Protein AF-A0A7J6PGV1-F1 (afdb_monomer)

Mean predicted aligned error: 9.45 Å

Sequence (151 aa):
GIDMAKLADFVAFKAAIALLRSRGKDDLIQEVYEQCLQDAESDVNYVKRIYEGFTQRELEDKVAEIIQPENCTAKVQVVYQTVDSLHKAIPEHLGDWYFTGDYPTLGGTVVCKRAFTLWMEGRGNERCYGLSSEGGSNVLVVGSGGREHAL

Radius of gyration: 18.14 Å; Cα contacts (8 Å, |Δi|>4): 154; chains: 1; bounding box: 43×38×52 Å

Solvent-accessible surface area (backbone atoms only — not comparable to full-atom values): 9157 Å² total; per-residue (Å²): 133,81,79,57,33,29,50,76,74,40,58,53,52,52,23,35,53,53,51,34,52,76,68,71,39,54,65,58,58,50,50,38,47,51,49,33,67,78,47,48,83,46,64,69,58,55,68,20,64,63,27,74,88,56,53,68,64,59,39,30,53,40,36,22,59,72,71,49,56,93,87,57,87,66,89,67,77,55,86,76,82,51,67,72,54,45,39,69,74,35,72,92,57,74,83,52,31,76,70,47,42,53,55,90,42,55,70,51,19,28,42,43,37,46,12,49,48,32,39,75,73,73,42,29,86,48,57,54,69,84,68,68,57,101,82,57,80,86,79,83,80,81,77,80,76,85,82,82,86,91,130

Organism: Perkinsus olseni (NCBI:txid32597)

Secondary structure (DSSP, 8-state):
---TT-GGG-HHHHHHHHHHHHTT-HHHHHHHHHHHHHTSSSS--GGGGGTTT--HHHHHHHHHHHH--TT--S--------HHHHHHH-TT----HHHH----SHHHHHHHHHHHHHHHTT-TTS-SSS---TT----------------

Foldseek 3Di:
DDQLQFCVVQLLLVLLVVVCVVVVNVVL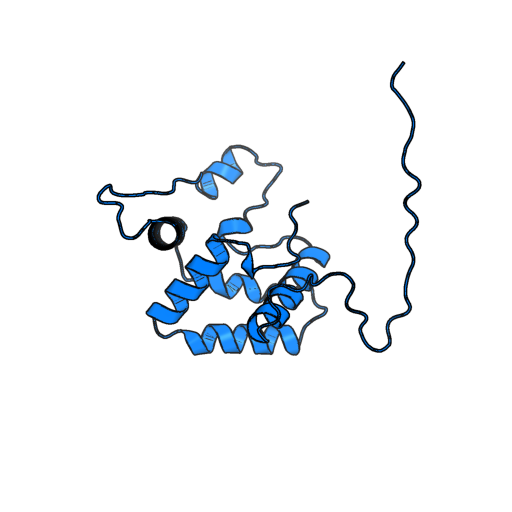LVVLLVVCVVCLQFLDQSVLSSQPVDDPQSSQQSSQVVPDDPPDPDRGTDDDDHLVRVCVVPVPDNDPCSRRVCQPDSVSRSSNSQCSNCVVVVNSVGGSPDPDPPDDDDDDDDDPPDDDDDD

Structure (mmCIF, N/CA/C/O backbone):
data_AF-A0A7J6PGV1-F1
#
_entry.id   AF-A0A7J6PGV1-F1
#
loop_
_atom_site.group_PDB
_atom_site.id
_atom_site.type_symbol
_atom_site.label_atom_id
_atom_site.label_alt_id
_atom_site.label_comp_id
_atom_site.label_asym_id
_atom_site.label_entity_id
_atom_site.label_seq_id
_atom_site.pdbx_PDB_ins_code
_atom_site.Cartn_x
_atom_site.Cartn_y
_atom_site.Cartn_z
_atom_site.occupancy
_atom_site.B_iso_or_equiv
_atom_site.auth_seq_id
_atom_site.auth_comp_id
_atom_site.auth_asym_id
_atom_site.auth_atom_id
_atom_site.pdbx_PDB_model_num
ATOM 1 N N . GLY A 1 1 ? -6.808 10.563 -15.430 1.00 46.53 1 GLY A N 1
ATOM 2 C CA . GLY A 1 1 ? -5.833 9.645 -14.814 1.00 46.53 1 GLY A CA 1
ATOM 3 C C . GLY A 1 1 ? -5.622 10.067 -13.382 1.00 46.53 1 GLY A C 1
ATOM 4 O O . GLY A 1 1 ? -5.705 11.259 -13.113 1.00 46.53 1 GLY A O 1
ATOM 5 N N . ILE A 1 2 ? -5.427 9.116 -12.474 1.00 59.97 2 ILE A N 1
ATOM 6 C CA . ILE A 1 2 ? -5.114 9.424 -1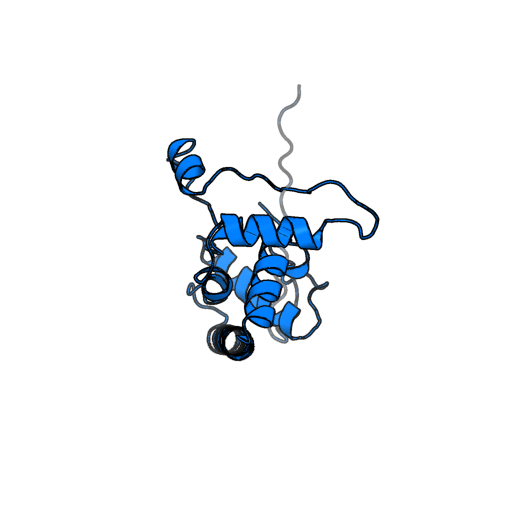1.076 1.00 59.97 2 ILE A CA 1
ATOM 7 C C . ILE A 1 2 ? -3.630 9.768 -10.962 1.00 59.97 2 ILE A C 1
ATOM 9 O O . ILE A 1 2 ? -2.801 9.278 -11.725 1.00 59.97 2 ILE A O 1
ATOM 13 N N . ASP A 1 3 ? -3.314 10.690 -10.063 1.00 62.28 3 ASP A N 1
ATOM 14 C CA . ASP A 1 3 ? -1.968 11.210 -9.875 1.00 62.28 3 ASP A CA 1
ATOM 15 C C . ASP A 1 3 ? -1.146 10.239 -9.014 1.00 62.28 3 ASP A C 1
ATOM 17 O O . ASP A 1 3 ? -0.960 10.448 -7.819 1.00 62.28 3 ASP A O 1
ATOM 21 N N . MET A 1 4 ? -0.657 9.147 -9.616 1.00 72.44 4 MET A N 1
ATOM 22 C CA . MET A 1 4 ? 0.238 8.178 -8.955 1.00 72.44 4 MET A CA 1
ATOM 23 C C . MET A 1 4 ? 1.627 8.748 -8.617 1.00 72.44 4 MET A C 1
ATOM 25 O O . MET A 1 4 ? 2.516 8.001 -8.218 1.00 72.44 4 MET A O 1
ATOM 29 N N . ALA A 1 5 ? 1.833 10.064 -8.746 1.00 70.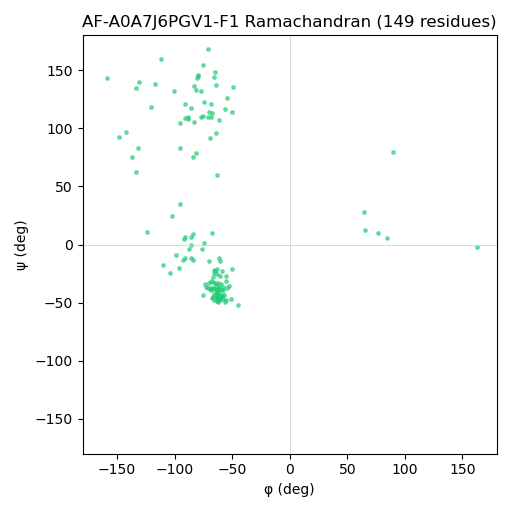06 5 ALA A N 1
ATOM 30 C CA . ALA A 1 5 ? 3.113 10.693 -8.459 1.00 70.06 5 ALA A CA 1
ATOM 31 C C . ALA A 1 5 ? 3.553 10.561 -6.997 1.00 70.06 5 ALA A C 1
ATOM 33 O O . ALA A 1 5 ? 4.737 10.749 -6.723 1.00 70.06 5 ALA A O 1
ATOM 34 N N . LYS A 1 6 ? 2.606 10.299 -6.081 1.00 81.75 6 LYS A N 1
ATOM 35 C CA . LYS A 1 6 ? 2.816 10.269 -4.630 1.00 81.75 6 LYS A CA 1
ATOM 36 C C . LYS A 1 6 ? 1.999 9.158 -3.973 1.00 81.75 6 LYS A C 1
ATOM 38 O O . LYS A 1 6 ? 0.841 9.351 -3.611 1.00 81.75 6 LYS A O 1
ATOM 43 N N . LEU A 1 7 ? 2.618 8.002 -3.732 1.00 83.88 7 LEU A N 1
ATOM 44 C CA . LEU A 1 7 ? 1.973 6.928 -2.959 1.00 83.88 7 LEU A CA 1
ATOM 45 C C . LEU A 1 7 ? 1.619 7.370 -1.531 1.00 83.88 7 LEU A C 1
ATOM 47 O O . LEU A 1 7 ? 0.647 6.888 -0.953 1.00 83.88 7 LEU A O 1
ATOM 51 N N . ALA A 1 8 ? 2.363 8.340 -0.991 1.00 84.06 8 ALA A N 1
ATOM 52 C CA . ALA A 1 8 ? 2.120 8.943 0.314 1.00 84.06 8 ALA A CA 1
ATOM 53 C C . ALA A 1 8 ? 0.749 9.628 0.447 1.00 84.06 8 ALA A C 1
ATOM 55 O O . ALA A 1 8 ? 0.339 9.909 1.569 1.00 84.06 8 ALA A O 1
ATOM 56 N N . ASP A 1 9 ? 0.026 9.889 -0.643 1.00 86.88 9 ASP A N 1
ATOM 57 C CA . ASP A 1 9 ? -1.314 10.482 -0.586 1.00 86.88 9 ASP A CA 1
ATOM 58 C C . ASP A 1 9 ? -2.425 9.418 -0.569 1.00 86.88 9 ASP A C 1
ATOM 60 O O . ASP A 1 9 ? -3.564 9.707 -0.197 1.00 86.88 9 ASP A O 1
ATOM 64 N N . PHE A 1 10 ? -2.109 8.158 -0.883 1.00 89.19 10 PHE A N 1
ATOM 65 C CA . PHE A 1 10 ? -3.093 7.081 -0.917 1.00 89.19 10 PHE A CA 1
ATOM 66 C C . PHE A 1 10 ? -3.296 6.455 0.464 1.00 89.19 10 PHE A C 1
ATOM 68 O O . PHE A 1 10 ? -2.397 5.848 1.046 1.00 89.19 10 PHE A O 1
ATOM 75 N N . VAL A 1 11 ? -4.519 6.564 0.993 1.00 91.81 11 VAL A N 1
ATOM 76 C CA . VAL A 1 11 ? -4.848 6.012 2.316 1.00 91.81 11 VAL A CA 1
ATOM 77 C C . VAL A 1 11 ? -4.801 4.480 2.335 1.00 91.81 11 VAL A C 1
ATOM 79 O O . VAL A 1 11 ? -4.372 3.911 3.333 1.00 91.81 11 VAL A O 1
ATOM 82 N N . ALA A 1 12 ? -5.138 3.813 1.224 1.00 91.75 12 ALA A N 1
ATOM 83 C CA . ALA A 1 12 ? -5.001 2.361 1.090 1.00 91.75 12 ALA A CA 1
ATOM 84 C C . ALA A 1 12 ? -3.531 1.907 1.175 1.00 91.75 12 ALA A C 1
ATOM 86 O O . ALA A 1 12 ? -3.225 0.945 1.878 1.00 91.75 12 ALA A O 1
ATOM 87 N N . PHE A 1 13 ? -2.606 2.652 0.559 1.00 93.75 13 PHE A N 1
ATOM 88 C CA . PHE A 1 13 ? -1.167 2.404 0.694 1.00 93.75 13 PHE A CA 1
ATOM 89 C C . PHE A 1 13 ? -0.698 2.582 2.142 1.00 93.75 13 PHE A C 1
ATOM 91 O O . PHE A 1 13 ? -0.030 1.707 2.692 1.00 93.75 13 PHE A O 1
ATOM 98 N N . LYS A 1 14 ? -1.101 3.679 2.801 1.00 94.38 14 LYS A N 1
ATOM 99 C CA . LYS A 1 14 ? -0.796 3.909 4.225 1.00 94.38 14 LYS A CA 1
ATOM 100 C C . LYS A 1 14 ? -1.302 2.772 5.107 1.00 94.38 14 LYS A C 1
ATOM 102 O O . LYS A 1 14 ? -0.583 2.335 6.002 1.00 94.38 14 LYS A O 1
ATOM 107 N N . ALA A 1 15 ? -2.518 2.295 4.850 1.00 95.62 15 ALA A N 1
ATOM 108 C CA . ALA A 1 15 ? -3.118 1.181 5.567 1.00 95.62 15 ALA A CA 1
ATOM 109 C C . ALA A 1 15 ? -2.322 -0.117 5.380 1.00 95.62 15 ALA A C 1
ATOM 111 O O . ALA A 1 15 ? -1.983 -0.760 6.373 1.00 95.62 15 ALA A O 1
ATOM 112 N N . ALA A 1 16 ? -1.951 -0.457 4.143 1.00 96.00 16 ALA A N 1
ATOM 113 C CA . ALA A 1 16 ? -1.144 -1.6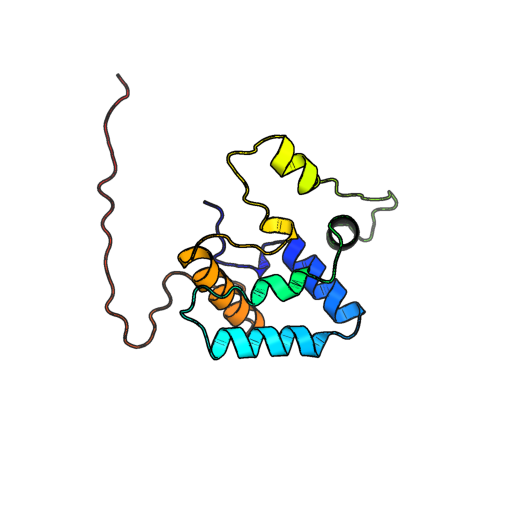39 3.850 1.00 96.00 16 ALA A CA 1
ATOM 114 C C . ALA A 1 16 ? 0.226 -1.586 4.552 1.00 96.00 16 ALA A C 1
ATOM 116 O O . ALA A 1 16 ? 0.596 -2.524 5.258 1.00 96.00 16 ALA A O 1
ATOM 117 N N . ILE A 1 17 ? 0.940 -0.457 4.465 1.00 96.25 17 ILE A N 1
ATOM 118 C CA . ILE A 1 17 ? 2.217 -0.255 5.169 1.00 96.25 17 ILE A CA 1
ATOM 119 C C . ILE A 1 17 ? 2.045 -0.371 6.689 1.00 96.25 17 ILE A C 1
ATOM 121 O O . ILE A 1 17 ? 2.841 -1.037 7.352 1.00 96.25 17 ILE A O 1
ATOM 125 N N . ALA A 1 18 ? 1.007 0.248 7.258 1.00 96.50 18 ALA A N 1
ATOM 126 C CA . ALA A 1 18 ? 0.746 0.185 8.694 1.00 96.50 18 ALA A CA 1
ATOM 127 C C . ALA A 1 18 ? 0.458 -1.250 9.167 1.00 96.50 18 ALA A C 1
ATOM 129 O O . ALA A 1 18 ? 0.910 -1.635 10.246 1.00 96.50 18 ALA A O 1
ATOM 130 N N . LEU A 1 19 ? -0.259 -2.045 8.367 1.00 97.06 19 LEU A N 1
ATOM 131 C CA . LEU A 1 19 ? -0.518 -3.457 8.657 1.00 97.06 19 LEU A CA 1
ATOM 132 C C . LEU A 1 19 ? 0.727 -4.335 8.499 1.00 97.06 19 LEU A C 1
ATOM 134 O O . LEU A 1 19 ? 0.919 -5.261 9.283 1.00 97.06 19 LEU A O 1
ATOM 138 N N . LEU A 1 20 ? 1.582 -4.075 7.507 1.00 97.19 20 LEU A N 1
ATOM 139 C CA . LEU A 1 20 ? 2.845 -4.805 7.365 1.00 97.19 20 LEU A CA 1
ATOM 140 C C . LEU A 1 20 ? 3.737 -4.576 8.584 1.00 97.19 20 LEU A C 1
ATOM 142 O O . LEU A 1 20 ? 4.212 -5.541 9.181 1.00 97.19 20 LEU A O 1
ATOM 146 N N . ARG A 1 21 ? 3.879 -3.318 9.009 1.00 96.19 21 ARG A N 1
ATOM 147 C CA . ARG A 1 21 ? 4.649 -2.944 10.203 1.00 96.19 21 ARG A CA 1
ATOM 148 C C . ARG A 1 21 ? 4.075 -3.542 11.481 1.00 96.19 21 ARG A C 1
ATOM 150 O O . ARG A 1 21 ? 4.818 -4.088 12.288 1.00 96.19 21 ARG A O 1
ATOM 157 N N . SER A 1 22 ? 2.751 -3.516 11.660 1.00 95.56 22 SER A N 1
ATOM 158 C CA . SER A 1 22 ? 2.128 -4.132 12.842 1.00 95.56 22 SER A CA 1
ATOM 159 C C . SER A 1 22 ? 2.303 -5.654 12.890 1.00 95.56 22 SER A C 1
ATOM 161 O O . SER A 1 22 ? 2.259 -6.238 13.970 1.00 95.56 22 SER A O 1
ATOM 163 N N . ARG A 1 23 ? 2.538 -6.296 11.737 1.00 96.12 23 ARG A N 1
ATOM 164 C CA . ARG A 1 23 ? 2.854 -7.726 11.611 1.00 96.12 23 ARG A CA 1
ATOM 165 C C . ARG A 1 23 ? 4.360 -8.024 11.622 1.00 96.12 23 ARG A C 1
ATOM 167 O O . ARG A 1 23 ? 4.725 -9.178 11.412 1.00 96.12 23 ARG A O 1
ATOM 174 N N . GLY A 1 24 ? 5.219 -7.023 11.831 1.00 95.50 24 GLY A N 1
ATOM 175 C CA . GLY A 1 24 ? 6.678 -7.180 11.812 1.00 95.50 24 GLY A CA 1
ATOM 176 C C . GLY A 1 24 ? 7.238 -7.576 10.442 1.00 95.50 24 GLY A C 1
ATOM 177 O O . GLY A 1 24 ? 8.251 -8.261 10.373 1.00 95.50 24 GLY A O 1
ATOM 178 N N . LYS A 1 25 ? 6.563 -7.200 9.349 1.00 96.12 25 LYS A N 1
ATOM 179 C CA . LYS A 1 25 ? 6.964 -7.505 7.964 1.00 96.12 25 LYS A CA 1
ATOM 180 C C . LYS A 1 25 ? 7.763 -6.370 7.316 1.00 96.12 25 LYS A C 1
ATOM 182 O O . LYS A 1 25 ? 7.622 -6.127 6.119 1.00 96.12 25 LYS A O 1
ATOM 187 N N . ASP A 1 26 ? 8.583 -5.665 8.087 1.00 95.25 26 ASP A N 1
ATOM 188 C CA . ASP A 1 26 ? 9.454 -4.607 7.563 1.00 95.25 26 ASP A CA 1
ATOM 189 C C . ASP A 1 26 ? 10.439 -5.141 6.509 1.00 95.25 26 ASP A C 1
ATOM 191 O O . ASP A 1 26 ? 10.671 -4.473 5.502 1.00 95.25 26 ASP A O 1
ATOM 195 N N . ASP A 1 27 ? 10.898 -6.388 6.659 1.00 97.00 27 ASP A N 1
ATOM 196 C CA . ASP A 1 27 ? 11.760 -7.066 5.681 1.00 97.00 27 ASP A CA 1
ATOM 197 C C . ASP A 1 27 ? 11.116 -7.148 4.288 1.00 97.00 27 ASP A C 1
ATOM 199 O O . ASP A 1 27 ? 11.796 -6.969 3.284 1.00 97.00 27 ASP A O 1
ATOM 203 N N . LEU A 1 28 ? 9.793 -7.350 4.205 1.00 96.81 28 LEU A N 1
ATOM 204 C CA . LEU A 1 28 ? 9.078 -7.380 2.923 1.00 96.81 28 LEU A CA 1
ATOM 205 C C . LEU A 1 28 ? 9.059 -5.997 2.261 1.00 96.81 28 LEU A C 1
ATOM 207 O O . LEU A 1 28 ? 9.189 -5.891 1.045 1.00 96.81 28 LEU A O 1
ATOM 211 N N . ILE A 1 29 ? 8.884 -4.933 3.050 1.00 96.44 29 ILE A N 1
ATOM 212 C CA . ILE A 1 29 ? 8.892 -3.555 2.540 1.00 96.44 29 ILE A CA 1
ATOM 213 C C . ILE A 1 29 ? 10.277 -3.240 1.961 1.00 96.44 29 ILE A C 1
ATOM 215 O O . ILE A 1 29 ? 10.379 -2.681 0.868 1.00 96.44 29 ILE A O 1
ATOM 219 N N . GLN A 1 30 ? 11.329 -3.642 2.677 1.00 96.75 30 GLN A N 1
ATOM 220 C CA . GLN A 1 30 ? 12.714 -3.475 2.253 1.00 96.75 30 GLN A CA 1
ATOM 221 C C . GLN A 1 30 ? 13.044 -4.310 1.006 1.00 96.75 30 GLN A C 1
ATOM 223 O O . GLN A 1 30 ? 13.653 -3.799 0.070 1.00 96.75 30 GLN A O 1
ATOM 228 N N . GLU A 1 31 ? 12.585 -5.559 0.938 1.00 97.00 31 GLU A N 1
ATOM 229 C CA . GLU A 1 31 ? 12.774 -6.424 -0.231 1.00 97.00 31 GLU A CA 1
ATOM 230 C C . GLU A 1 31 ? 12.128 -5.817 -1.487 1.00 97.00 31 GLU A C 1
ATOM 232 O O . GLU A 1 31 ? 12.752 -5.740 -2.545 1.00 97.00 31 GLU A O 1
ATOM 237 N N . VAL A 1 32 ? 10.888 -5.325 -1.370 1.00 96.00 32 VAL A N 1
ATOM 238 C CA . VAL A 1 32 ? 10.192 -4.648 -2.476 1.00 96.00 32 VAL A CA 1
ATOM 239 C C . VAL A 1 32 ? 10.952 -3.394 -2.907 1.00 96.00 32 VAL A C 1
ATOM 241 O O . VAL A 1 32 ? 11.041 -3.113 -4.102 1.00 96.00 32 VAL A O 1
ATOM 244 N N . TYR A 1 33 ? 11.530 -2.651 -1.962 1.00 96.62 33 TYR A N 1
ATOM 245 C CA . TYR A 1 33 ? 12.343 -1.474 -2.263 1.00 96.62 33 TYR A CA 1
ATOM 246 C C . TYR A 1 33 ? 13.595 -1.833 -3.066 1.00 96.62 33 TYR A C 1
ATOM 248 O O . TYR A 1 33 ? 13.857 -1.223 -4.103 1.00 96.62 33 TYR A O 1
ATOM 256 N N . GLU A 1 34 ? 14.325 -2.863 -2.646 1.00 96.19 34 GLU A N 1
ATOM 257 C CA . GLU A 1 34 ? 15.514 -3.347 -3.352 1.00 96.19 34 GLU A CA 1
ATOM 258 C C . GLU A 1 34 ? 15.180 -3.843 -4.763 1.00 96.19 34 GLU A C 1
ATOM 260 O O . GLU A 1 34 ? 15.895 -3.520 -5.712 1.00 96.19 34 GLU A O 1
ATOM 265 N N . GLN A 1 35 ? 14.055 -4.543 -4.930 1.00 95.19 35 GLN A N 1
ATOM 266 C CA . GLN A 1 35 ? 13.565 -4.969 -6.244 1.00 95.19 35 GLN A CA 1
ATOM 267 C C . GLN A 1 35 ? 13.222 -3.778 -7.146 1.00 95.19 35 GLN A C 1
ATOM 269 O O . GLN A 1 35 ? 13.587 -3.767 -8.320 1.00 95.19 35 GLN A O 1
ATOM 274 N N . CYS A 1 36 ? 12.580 -2.741 -6.598 1.00 93.19 36 CYS A N 1
ATOM 275 C CA . CYS A 1 36 ? 12.276 -1.519 -7.346 1.00 93.19 36 CYS A CA 1
ATOM 276 C C . CYS A 1 36 ? 13.543 -0.788 -7.816 1.00 93.19 36 CYS A C 1
ATOM 278 O O . CYS A 1 36 ? 13.523 -0.186 -8.886 1.00 93.19 36 CYS A O 1
ATOM 280 N N . LEU A 1 37 ? 14.632 -0.838 -7.041 1.00 92.62 37 LEU A N 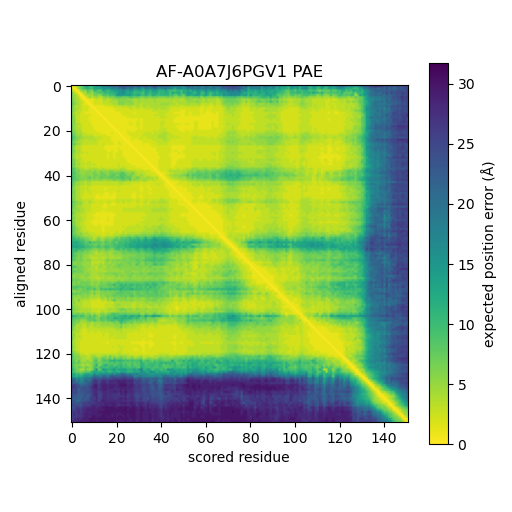1
ATOM 281 C CA . LEU A 1 37 ? 15.917 -0.239 -7.414 1.00 92.62 37 LEU A CA 1
ATOM 282 C C . LEU A 1 37 ? 16.669 -1.052 -8.472 1.00 92.62 37 LEU A C 1
ATOM 284 O O . LEU A 1 37 ? 17.233 -0.476 -9.399 1.00 92.62 37 LEU A O 1
ATOM 288 N N . GLN A 1 38 ? 16.705 -2.377 -8.321 1.00 93.81 38 GLN A N 1
ATOM 289 C CA . GLN A 1 38 ? 17.417 -3.272 -9.239 1.00 93.81 38 GLN A CA 1
ATOM 290 C C . GLN A 1 38 ? 16.755 -3.327 -10.616 1.00 93.81 38 GLN A C 1
ATOM 292 O O . GLN A 1 38 ? 17.437 -3.495 -11.625 1.00 93.81 38 GLN A O 1
ATOM 297 N N . ASP A 1 39 ? 15.435 -3.173 -10.648 1.00 90.62 39 ASP A N 1
ATOM 298 C CA . ASP A 1 39 ? 14.632 -3.321 -11.848 1.00 90.62 39 ASP A CA 1
ATOM 299 C C . ASP A 1 39 ? 13.636 -2.161 -11.991 1.00 90.62 39 ASP A C 1
ATOM 301 O O . ASP A 1 39 ? 12.417 -2.332 -11.955 1.00 90.62 39 ASP A O 1
ATOM 305 N N . ALA A 1 40 ? 14.164 -0.942 -12.117 1.00 84.44 40 ALA A N 1
ATOM 306 C CA . ALA A 1 40 ? 13.360 0.281 -12.163 1.00 84.44 40 ALA A CA 1
ATOM 307 C C . ALA A 1 40 ? 12.534 0.427 -13.458 1.00 84.44 40 ALA A C 1
ATOM 309 O O . ALA A 1 40 ? 11.415 0.939 -13.418 1.00 84.44 40 ALA A O 1
ATOM 310 N N . GLU A 1 41 ? 13.051 -0.062 -14.589 1.00 83.69 41 GLU A N 1
ATOM 311 C CA . GLU A 1 41 ? 12.499 0.206 -15.927 1.00 83.69 41 GLU A CA 1
ATOM 312 C C . GLU A 1 41 ? 11.607 -0.920 -16.482 1.00 83.69 41 GLU A C 1
ATOM 314 O O . GLU A 1 41 ? 10.958 -0.718 -17.508 1.00 83.69 41 GLU A O 1
ATOM 319 N N . SER A 1 42 ? 11.530 -2.096 -15.840 1.00 86.50 42 SER A N 1
ATOM 320 C CA . SER A 1 42 ? 10.619 -3.152 -16.315 1.00 86.50 42 SER A CA 1
ATOM 321 C C . SER A 1 42 ? 9.140 -2.838 -16.074 1.00 86.50 42 SER A C 1
ATOM 323 O O . SER A 1 42 ? 8.766 -1.970 -15.278 1.00 86.50 42 SER A O 1
ATOM 325 N N . ASP A 1 43 ? 8.287 -3.637 -16.707 1.00 82.94 43 ASP A N 1
ATOM 326 C CA . ASP A 1 43 ? 6.851 -3.749 -16.453 1.00 82.94 43 ASP A CA 1
ATOM 327 C C . ASP A 1 43 ? 6.487 -4.540 -15.190 1.00 82.94 43 ASP A C 1
ATOM 329 O O . ASP A 1 43 ? 5.304 -4.602 -14.843 1.00 82.94 43 ASP A O 1
ATOM 333 N N . VAL A 1 44 ? 7.453 -5.116 -14.471 1.00 89.38 44 VAL A N 1
ATOM 334 C CA . VAL A 1 44 ? 7.168 -5.922 -13.279 1.00 89.38 44 VAL A CA 1
ATOM 335 C C . VAL A 1 44 ? 6.777 -5.021 -12.107 1.00 89.38 44 VAL A C 1
ATOM 337 O O . VAL A 1 44 ? 7.521 -4.123 -11.702 1.00 89.38 44 VAL A O 1
ATOM 340 N N . ASN A 1 45 ? 5.587 -5.263 -11.551 1.00 89.88 45 ASN A N 1
ATOM 341 C CA . ASN A 1 45 ? 5.007 -4.480 -10.462 1.00 89.88 45 ASN A CA 1
ATOM 342 C C . ASN A 1 45 ? 5.294 -5.112 -9.093 1.00 89.88 45 ASN A C 1
ATOM 344 O O . ASN A 1 45 ? 4.452 -5.797 -8.512 1.00 89.88 45 ASN A O 1
ATOM 348 N N . TYR A 1 46 ? 6.482 -4.839 -8.553 1.00 93.75 46 TYR A N 1
ATOM 349 C CA . TYR A 1 46 ? 6.874 -5.308 -7.219 1.00 93.75 46 TYR A CA 1
ATOM 350 C C . TYR A 1 46 ? 6.051 -4.671 -6.091 1.00 93.75 46 TYR A C 1
ATOM 352 O O . TYR A 1 46 ? 5.831 -5.300 -5.058 1.00 93.75 46 TYR A O 1
ATOM 360 N N . VAL A 1 47 ? 5.540 -3.450 -6.289 1.00 92.25 47 VAL A N 1
ATOM 361 C CA . VAL A 1 47 ? 4.760 -2.716 -5.275 1.00 92.25 47 VAL A CA 1
ATOM 362 C C . VAL A 1 47 ? 3.430 -3.414 -4.968 1.00 92.25 47 VAL A C 1
ATOM 364 O O . VAL A 1 47 ? 2.925 -3.302 -3.851 1.00 92.25 47 VAL A O 1
ATOM 367 N N . LYS A 1 48 ? 2.894 -4.214 -5.901 1.00 93.50 48 LYS A N 1
ATOM 368 C CA . LYS A 1 48 ? 1.711 -5.066 -5.681 1.00 93.50 48 LYS A CA 1
ATOM 369 C C . LYS A 1 48 ? 1.849 -5.965 -4.445 1.00 93.50 48 LYS A C 1
ATOM 371 O O . LYS A 1 48 ? 0.891 -6.121 -3.690 1.00 93.50 48 LYS A O 1
ATOM 376 N N . ARG A 1 49 ? 3.060 -6.462 -4.166 1.00 94.94 49 ARG A N 1
ATOM 377 C CA . ARG A 1 49 ? 3.368 -7.334 -3.015 1.00 94.94 49 ARG A CA 1
ATOM 378 C C . ARG A 1 49 ? 3.043 -6.705 -1.661 1.00 94.94 49 ARG A C 1
ATOM 380 O O . ARG A 1 49 ? 2.807 -7.421 -0.691 1.00 94.94 49 ARG A O 1
ATOM 387 N N . ILE A 1 50 ? 2.981 -5.374 -1.589 1.00 96.12 50 ILE A N 1
ATOM 388 C CA . ILE A 1 50 ? 2.573 -4.644 -0.381 1.00 96.12 50 ILE A CA 1
ATOM 389 C C . ILE A 1 50 ? 1.116 -4.953 0.003 1.00 96.12 50 ILE A C 1
ATOM 391 O O . ILE A 1 50 ? 0.766 -4.870 1.178 1.00 96.12 50 ILE A O 1
ATOM 395 N N . TYR A 1 51 ? 0.279 -5.350 -0.959 1.00 94.62 51 TYR A N 1
ATOM 396 C CA . TYR A 1 51 ? -1.155 -5.578 -0.773 1.00 94.62 51 TYR A CA 1
ATOM 397 C C . TYR A 1 51 ? -1.542 -7.064 -0.700 1.00 94.62 51 TYR A C 1
ATOM 399 O O . TYR A 1 51 ? -2.540 -7.391 -0.066 1.00 94.62 51 TYR A O 1
ATOM 407 N N . GLU A 1 52 ? -0.749 -7.973 -1.282 1.00 92.69 52 GLU A N 1
ATOM 408 C CA . GLU A 1 52 ? -1.085 -9.404 -1.463 1.00 92.69 52 GLU A CA 1
ATOM 409 C C . GLU A 1 52 ? -1.464 -10.153 -0.173 1.00 92.69 52 GLU A C 1
ATOM 411 O O . GLU A 1 52 ? -2.204 -11.135 -0.207 1.00 92.69 52 GLU A O 1
ATOM 416 N N . GLY A 1 53 ? -0.964 -9.704 0.980 1.00 91.75 53 GLY A N 1
ATOM 417 C CA . GLY A 1 53 ? -1.220 -10.329 2.278 1.00 91.75 53 GLY A CA 1
ATOM 418 C C . GLY A 1 53 ? -2.498 -9.873 2.987 1.00 91.75 53 GLY A C 1
ATOM 419 O O . GLY A 1 53 ? -2.669 -10.224 4.161 1.00 91.75 53 GLY A O 1
ATOM 420 N N . PHE A 1 54 ? -3.335 -9.062 2.336 1.00 94.31 54 PHE A N 1
ATOM 421 C CA . PHE A 1 54 ? -4.499 -8.432 2.952 1.00 94.31 54 PHE A CA 1
ATOM 422 C C . PHE A 1 54 ? -5.759 -8.610 2.117 1.00 94.31 54 PHE A C 1
ATOM 424 O O . PHE A 1 54 ? -5.771 -8.467 0.897 1.00 94.31 54 PHE A O 1
ATOM 431 N N . THR A 1 55 ? -6.860 -8.859 2.809 1.00 93.94 55 THR A N 1
ATOM 432 C CA . THR A 1 55 ? -8.195 -8.724 2.240 1.00 93.94 55 THR A CA 1
ATOM 433 C C . THR A 1 55 ? -8.574 -7.247 2.137 1.00 93.94 55 THR A C 1
ATOM 435 O O . THR A 1 55 ? -8.133 -6.413 2.933 1.00 93.94 55 THR A O 1
ATOM 438 N N . GLN A 1 56 ? -9.470 -6.915 1.203 1.00 91.38 56 GLN A N 1
ATOM 439 C CA . GLN A 1 56 ? -10.019 -5.559 1.107 1.00 91.38 56 GLN A CA 1
ATOM 440 C C . GLN A 1 56 ? -10.625 -5.101 2.441 1.00 91.38 56 GLN A C 1
ATOM 442 O O . GLN A 1 56 ? -10.444 -3.952 2.832 1.00 91.38 56 GLN A O 1
ATOM 447 N N . ARG A 1 57 ? -11.281 -6.009 3.175 1.00 92.31 57 ARG A N 1
ATOM 448 C CA . ARG A 1 57 ? -11.884 -5.693 4.470 1.00 92.31 57 ARG A CA 1
ATOM 449 C C . ARG A 1 57 ? -10.852 -5.269 5.514 1.00 92.31 57 ARG A C 1
ATOM 451 O O . ARG A 1 57 ? -11.083 -4.303 6.231 1.00 92.31 57 ARG A O 1
ATOM 458 N N . GLU A 1 58 ? -9.711 -5.953 5.577 1.00 94.06 58 GLU A N 1
ATOM 459 C CA . GLU A 1 58 ? -8.620 -5.581 6.487 1.00 94.06 58 GLU A CA 1
ATOM 460 C C . GLU A 1 58 ? -8.053 -4.197 6.158 1.00 94.06 58 GLU A C 1
ATOM 462 O O . GLU A 1 58 ? -7.770 -3.414 7.066 1.00 94.06 58 GLU A O 1
ATOM 467 N N . LEU A 1 59 ? -7.921 -3.874 4.868 1.00 94.31 59 LEU A N 1
ATOM 468 C CA . LEU A 1 59 ? -7.487 -2.547 4.436 1.00 94.31 59 LEU A CA 1
ATOM 469 C C . LEU A 1 59 ? -8.531 -1.483 4.791 1.00 94.31 59 LEU A C 1
ATOM 471 O O . LEU A 1 59 ? -8.164 -0.448 5.334 1.00 94.31 59 LEU A O 1
ATOM 475 N N . GLU A 1 60 ? -9.818 -1.733 4.549 1.00 93.25 60 GLU A N 1
ATOM 476 C CA . GLU A 1 60 ? -10.921 -0.835 4.923 1.00 93.25 60 GLU A CA 1
ATOM 477 C C . GLU A 1 60 ? -10.964 -0.547 6.424 1.00 93.25 60 GLU A C 1
ATOM 479 O O . GLU A 1 60 ? -11.070 0.612 6.829 1.00 93.25 60 GLU A O 1
ATOM 484 N N . ASP A 1 61 ? -10.856 -1.593 7.246 1.00 93.94 61 ASP A N 1
ATOM 485 C CA . ASP A 1 61 ? -10.842 -1.470 8.701 1.00 93.94 61 ASP A CA 1
ATOM 486 C C . ASP A 1 61 ? -9.621 -0.662 9.154 1.00 93.94 61 ASP A C 1
ATOM 488 O O . ASP A 1 61 ? -9.750 0.257 9.966 1.00 93.94 61 ASP A O 1
ATOM 492 N N . LYS A 1 62 ? -8.447 -0.899 8.553 1.00 95.31 62 LYS A N 1
ATOM 493 C CA . LYS A 1 62 ? -7.257 -0.111 8.876 1.00 95.31 62 LYS A CA 1
ATOM 494 C C . LYS A 1 62 ? -7.358 1.341 8.413 1.00 95.31 62 LYS A C 1
ATOM 496 O O . LYS A 1 62 ? -6.894 2.239 9.111 1.00 95.31 62 LYS A O 1
ATOM 501 N N . VAL A 1 63 ? -7.964 1.595 7.255 1.00 94.25 63 VAL A N 1
ATOM 502 C CA . VAL A 1 63 ? -8.246 2.958 6.788 1.00 94.25 63 VAL A CA 1
ATOM 503 C C . VAL A 1 63 ? -9.169 3.663 7.778 1.00 94.25 63 VAL A C 1
ATOM 505 O O . VAL A 1 63 ? -8.893 4.809 8.124 1.00 94.25 63 VAL A O 1
ATOM 508 N N . ALA A 1 64 ? -10.214 2.987 8.268 1.00 93.44 64 ALA A N 1
ATOM 509 C CA . ALA A 1 64 ? -11.119 3.538 9.272 1.00 93.44 64 ALA A CA 1
ATOM 510 C C . ALA A 1 64 ? -10.372 3.931 10.555 1.00 93.44 64 ALA A C 1
ATOM 512 O O . ALA A 1 64 ? -10.566 5.044 11.033 1.00 93.44 64 ALA A O 1
ATOM 513 N N . GLU A 1 65 ? -9.465 3.079 11.048 1.00 92.25 65 GLU A N 1
ATOM 514 C CA . GLU A 1 65 ? -8.591 3.407 12.186 1.00 92.25 65 GLU A CA 1
ATOM 515 C C . GLU A 1 65 ? -7.714 4.639 11.918 1.00 92.25 65 GLU A C 1
ATOM 517 O O . GLU A 1 65 ? -7.583 5.498 12.783 1.00 92.25 65 GLU A O 1
ATOM 522 N N . ILE A 1 66 ? -7.114 4.745 10.725 1.00 91.62 66 ILE A N 1
ATOM 523 C CA . ILE A 1 66 ? -6.204 5.847 10.368 1.00 91.62 66 ILE A CA 1
ATOM 524 C C . ILE A 1 66 ? -6.932 7.195 10.301 1.00 91.62 66 ILE A C 1
ATOM 526 O O . ILE A 1 66 ? -6.354 8.219 10.661 1.00 91.62 66 ILE A O 1
ATOM 530 N N . ILE A 1 67 ? -8.170 7.218 9.803 1.00 90.50 67 ILE A N 1
ATOM 531 C CA . ILE A 1 67 ? -8.937 8.463 9.642 1.00 90.50 67 ILE A CA 1
ATOM 532 C C . ILE A 1 67 ? -9.789 8.803 10.866 1.00 90.50 67 ILE A C 1
ATOM 534 O O . ILE A 1 67 ? -10.339 9.904 10.924 1.00 90.50 67 ILE A O 1
ATOM 538 N N . GLN A 1 68 ? -9.948 7.870 11.812 1.00 88.94 68 GLN A N 1
ATOM 539 C CA . GLN A 1 68 ? -10.761 8.083 13.000 1.00 88.94 68 GLN A CA 1
ATOM 540 C C . GLN A 1 68 ? -10.100 9.134 13.907 1.00 88.94 68 GLN A C 1
ATOM 542 O O . GLN A 1 68 ? -8.977 8.936 14.371 1.00 88.94 68 GLN A O 1
ATOM 547 N N . PRO A 1 69 ? -10.789 10.249 14.210 1.00 89.00 69 PRO A N 1
ATOM 548 C CA . PRO A 1 69 ? -10.285 11.227 15.166 1.00 89.00 69 PRO A CA 1
ATOM 549 C C . PRO A 1 69 ? -10.228 10.636 16.579 1.00 89.00 69 PRO A C 1
ATOM 551 O O . PRO A 1 69 ? -11.152 9.929 16.980 1.00 89.00 69 PRO A O 1
ATOM 554 N N . GLU A 1 70 ? -9.222 11.011 17.375 1.00 85.88 70 GLU A N 1
ATOM 555 C CA . GLU A 1 70 ? -9.032 10.512 18.753 1.00 85.88 70 GLU A CA 1
ATOM 556 C C . GLU A 1 70 ? -10.257 10.735 19.659 1.00 85.88 70 GLU A C 1
ATOM 558 O O . GLU A 1 70 ? -10.559 9.922 20.528 1.00 85.88 70 GLU A O 1
ATOM 563 N N . ASN A 1 71 ? -11.012 11.811 19.416 1.00 89.06 71 ASN A N 1
ATOM 564 C CA . ASN A 1 71 ? -12.203 12.169 20.192 1.00 89.06 71 ASN A CA 1
ATOM 565 C C . ASN A 1 71 ? -13.510 11.577 19.628 1.00 89.06 71 ASN A C 1
ATOM 567 O O . ASN A 1 71 ? -14.598 11.927 20.088 1.00 89.06 71 ASN A O 1
ATOM 571 N N . CYS A 1 72 ? -13.438 10.722 18.605 1.00 87.12 72 CYS A N 1
ATOM 572 C CA . CYS A 1 72 ? -14.614 10.101 18.009 1.00 87.12 72 CYS A CA 1
ATOM 573 C C . CYS A 1 72 ? -14.965 8.800 18.740 1.00 87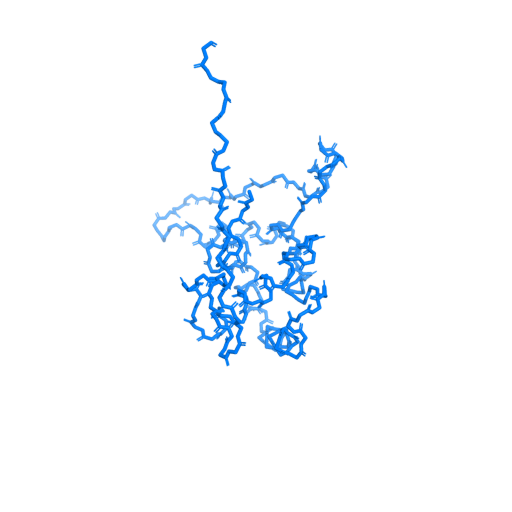.12 72 CYS A C 1
ATOM 575 O O . CYS A 1 72 ? -14.276 7.790 18.614 1.00 87.12 72 CYS A O 1
ATOM 577 N N . THR A 1 73 ? -16.073 8.822 19.480 1.00 83.44 73 THR A N 1
ATOM 578 C CA . THR A 1 73 ? -16.611 7.662 20.209 1.00 83.44 73 THR A CA 1
ATOM 579 C C . THR A 1 73 ? -17.472 6.743 19.339 1.00 83.44 73 THR A C 1
ATOM 581 O O . THR A 1 73 ? -17.788 5.624 19.743 1.00 83.44 73 THR A O 1
ATOM 584 N N . ALA A 1 74 ? -17.868 7.201 18.149 1.00 87.81 74 ALA A N 1
ATOM 585 C CA . ALA A 1 74 ? -18.636 6.407 17.202 1.00 87.81 74 ALA A CA 1
ATOM 586 C C . ALA A 1 74 ? -17.722 5.451 16.424 1.00 87.81 74 ALA A C 1
ATOM 588 O O . ALA A 1 74 ? -16.597 5.795 16.068 1.00 87.81 74 ALA A O 1
ATOM 589 N N . LYS A 1 75 ? -18.231 4.254 16.113 1.00 84.69 75 LYS A N 1
ATOM 590 C CA . LYS A 1 75 ? -17.521 3.303 15.256 1.00 84.69 75 LYS A CA 1
ATOM 591 C C . LYS A 1 75 ? -17.472 3.847 13.828 1.00 84.69 75 LYS A C 1
ATOM 593 O O . LYS A 1 75 ? -18.498 3.880 13.149 1.00 84.69 75 LYS A O 1
ATOM 598 N N . VAL A 1 76 ? -16.287 4.244 13.375 1.00 87.75 76 VAL A N 1
ATOM 599 C CA . VAL A 1 76 ? -16.052 4.638 11.983 1.00 87.75 76 VAL A CA 1
ATOM 600 C C . VAL A 1 76 ? -15.858 3.376 11.150 1.00 87.75 76 VAL A C 1
ATOM 602 O O . VAL A 1 76 ? -15.137 2.460 11.540 1.00 87.75 76 VAL A O 1
ATOM 605 N N . GLN A 1 77 ? -16.527 3.306 10.004 1.00 87.88 77 GLN A N 1
ATOM 606 C CA . GLN A 1 77 ? -16.302 2.269 9.005 1.00 87.88 77 GLN A CA 1
ATOM 607 C C . GLN A 1 77 ? -16.216 2.930 7.641 1.00 87.88 77 GLN A C 1
ATOM 609 O O . GLN A 1 77 ? -17.045 3.776 7.305 1.00 87.88 77 GLN A O 1
ATOM 614 N N . VAL A 1 78 ? -15.224 2.524 6.858 1.00 87.88 78 VAL A N 1
ATOM 615 C CA . VAL A 1 78 ? -15.132 2.909 5.456 1.00 87.88 78 VAL A CA 1
ATOM 616 C C . VAL A 1 78 ? -15.629 1.745 4.620 1.00 87.88 78 VAL A C 1
ATOM 618 O O . VAL A 1 78 ? -15.281 0.596 4.881 1.00 87.88 78 VAL A O 1
ATOM 621 N N . VAL A 1 79 ? -16.502 2.044 3.664 1.00 86.62 79 VAL A N 1
ATOM 622 C CA . VAL A 1 79 ? -17.129 1.043 2.804 1.00 86.62 79 VAL A CA 1
ATOM 623 C C . VAL A 1 79 ? -16.764 1.371 1.369 1.00 86.62 79 VAL A C 1
ATOM 625 O O . VAL A 1 79 ? -17.128 2.437 0.870 1.00 86.62 79 VAL A O 1
ATOM 628 N N . TYR A 1 80 ? -16.062 0.450 0.715 1.00 85.56 80 TYR A N 1
ATOM 629 C CA . TYR A 1 80 ? -15.829 0.490 -0.721 1.00 85.56 80 TYR A CA 1
ATOM 630 C C . TYR A 1 80 ? -16.571 -0.659 -1.403 1.00 85.56 80 TYR A C 1
ATOM 632 O O . TYR A 1 80 ? -16.947 -1.656 -0.786 1.00 85.56 80 TYR A O 1
ATOM 640 N N . GLN A 1 81 ? -16.806 -0.518 -2.707 1.00 85.50 81 GLN A N 1
ATOM 641 C CA . GLN A 1 81 ? -17.272 -1.639 -3.516 1.00 85.50 81 GLN A CA 1
ATOM 642 C C . GLN A 1 81 ? -16.190 -2.726 -3.528 1.00 85.50 81 GLN A C 1
ATOM 644 O O . GLN A 1 81 ? -15.007 -2.408 -3.651 1.00 85.50 81 GLN A O 1
ATOM 649 N N . THR A 1 82 ? -16.574 -4.000 -3.397 1.00 88.00 82 THR A N 1
ATOM 650 C CA . THR A 1 82 ? -15.597 -5.094 -3.498 1.00 88.00 82 THR A CA 1
ATOM 651 C C . THR A 1 82 ? -15.010 -5.168 -4.904 1.00 88.00 82 THR A C 1
ATOM 653 O O . THR A 1 82 ? -15.728 -4.894 -5.866 1.00 88.00 82 THR A O 1
ATOM 656 N N . VAL A 1 83 ? -13.748 -5.586 -5.042 1.00 86.00 83 VAL A N 1
ATOM 657 C CA . VAL A 1 83 ? -13.107 -5.791 -6.360 1.00 86.00 83 VAL A CA 1
ATOM 658 C C . VAL A 1 83 ? -13.971 -6.670 -7.276 1.00 86.00 83 VAL A C 1
ATOM 660 O O . VAL A 1 83 ? -14.294 -6.272 -8.392 1.00 86.00 83 VAL A O 1
ATOM 663 N N . ASP A 1 84 ? -14.483 -7.793 -6.763 1.00 87.06 84 ASP A N 1
ATOM 664 C CA . ASP A 1 84 ? -15.391 -8.669 -7.520 1.00 87.06 84 ASP A CA 1
ATOM 665 C C . ASP A 1 84 ? -16.660 -7.950 -7.998 1.00 87.06 84 ASP A C 1
ATOM 667 O O . ASP A 1 84 ? -17.170 -8.205 -9.090 1.00 87.06 84 ASP A O 1
ATOM 671 N N . SER A 1 85 ? -17.219 -7.074 -7.160 1.00 87.31 85 SER A N 1
ATOM 672 C CA . SER A 1 85 ? -18.423 -6.317 -7.507 1.00 87.31 85 SER A CA 1
ATOM 673 C C . SER A 1 85 ? -18.118 -5.219 -8.521 1.00 87.31 85 SER A C 1
ATOM 675 O O . SER A 1 85 ? -18.955 -4.955 -9.381 1.00 87.31 85 SER A O 1
ATOM 677 N N . LEU A 1 86 ? -16.930 -4.611 -8.449 1.00 86.81 86 LEU A N 1
ATOM 678 C CA . LEU A 1 86 ? -16.450 -3.627 -9.415 1.00 86.81 86 LEU A CA 1
ATOM 679 C C . LEU A 1 86 ? -16.318 -4.258 -10.806 1.00 86.81 86 LEU A C 1
ATOM 681 O O . LEU A 1 86 ? -16.888 -3.744 -11.767 1.00 86.81 86 LEU A O 1
ATOM 685 N N . HIS A 1 87 ? -15.660 -5.416 -10.907 1.00 87.12 87 HIS A N 1
ATOM 686 C CA . HIS A 1 87 ? -15.503 -6.132 -12.179 1.00 87.12 87 HIS A CA 1
ATOM 687 C C . HIS A 1 87 ? -16.835 -6.626 -12.753 1.00 87.12 87 HIS A C 1
ATOM 689 O O . HIS A 1 87 ? -17.016 -6.625 -13.968 1.00 87.12 87 HIS A O 1
ATOM 695 N N . LYS A 1 88 ? -17.802 -6.997 -11.904 1.00 90.12 88 LYS A N 1
ATOM 696 C CA . LYS A 1 88 ? -19.166 -7.333 -12.355 1.00 90.12 88 LYS A CA 1
ATOM 697 C C . LYS A 1 88 ? -19.934 -6.118 -12.866 1.00 90.12 88 LYS A C 1
ATOM 699 O O . LYS A 1 88 ? -20.708 -6.246 -13.809 1.00 90.12 88 LYS A O 1
ATOM 704 N N . ALA A 1 89 ? -19.766 -4.967 -12.218 1.00 88.56 89 ALA A N 1
ATOM 705 C CA . ALA A 1 89 ? -20.474 -3.747 -12.581 1.00 88.56 89 ALA A CA 1
ATOM 706 C C . ALA A 1 89 ? -19.943 -3.143 -13.888 1.00 88.56 89 ALA A C 1
ATOM 708 O O . ALA A 1 89 ? -20.728 -2.602 -14.665 1.00 88.56 89 ALA A O 1
ATOM 709 N N . ILE A 1 90 ? -18.629 -3.230 -14.126 1.00 86.25 90 ILE A N 1
ATOM 710 C CA . ILE A 1 90 ? -17.968 -2.615 -15.280 1.00 86.25 90 ILE A CA 1
ATOM 711 C C . ILE A 1 90 ? -16.950 -3.595 -15.901 1.00 86.25 90 ILE A C 1
ATOM 713 O O . ILE A 1 90 ? -15.739 -3.432 -15.741 1.00 86.25 90 ILE A O 1
ATOM 717 N N . PRO A 1 91 ? -17.416 -4.621 -16.635 1.00 87.44 91 PRO A N 1
ATOM 718 C CA . PRO A 1 91 ? -16.560 -5.706 -17.129 1.00 87.44 91 PRO A CA 1
ATOM 719 C C . PRO A 1 91 ? -15.520 -5.260 -18.168 1.00 87.44 91 PRO A C 1
ATOM 721 O O . PRO A 1 91 ? -14.502 -5.923 -18.342 1.00 87.44 91 PRO A O 1
ATOM 724 N N . GLU A 1 92 ? -15.742 -4.131 -18.845 1.00 86.69 92 GLU A N 1
ATOM 725 C CA . GLU A 1 92 ? -14.806 -3.574 -19.833 1.00 86.69 92 GLU A CA 1
ATOM 726 C C . GLU A 1 92 ? -13.737 -2.656 -19.202 1.00 86.69 92 GLU A C 1
ATOM 728 O O . GLU A 1 92 ? -12.824 -2.191 -19.890 1.00 86.69 92 GLU A O 1
ATOM 733 N N . HIS A 1 93 ? -13.810 -2.393 -17.889 1.00 83.06 93 HIS A N 1
ATOM 734 C CA . HIS A 1 93 ? -12.877 -1.525 -17.162 1.00 83.06 93 HIS A CA 1
ATOM 735 C C . HIS A 1 93 ? -12.382 -2.202 -15.876 1.00 83.06 93 HIS A C 1
ATOM 737 O O . HIS A 1 93 ? -12.866 -1.946 -14.778 1.00 83.06 93 HIS A O 1
ATOM 743 N N . LEU A 1 94 ? -11.367 -3.056 -16.019 1.00 82.00 94 LEU A N 1
ATOM 744 C CA . LEU A 1 94 ? -10.898 -3.973 -14.970 1.00 82.00 94 LEU A CA 1
ATOM 745 C C . LEU A 1 94 ? -9.914 -3.369 -13.950 1.00 82.00 94 LEU A C 1
ATOM 747 O O . LEU A 1 94 ? -9.329 -4.101 -13.157 1.00 82.00 94 LEU A O 1
ATOM 751 N N . GLY A 1 95 ? -9.693 -2.053 -13.961 1.00 82.19 95 GLY A N 1
ATOM 752 C CA . GLY A 1 95 ? -8.711 -1.420 -13.076 1.00 82.19 95 GLY A CA 1
ATOM 753 C C . GLY A 1 95 ? -9.126 -1.477 -11.602 1.00 82.19 95 GLY A C 1
ATOM 754 O O . GLY A 1 95 ? -10.066 -0.790 -11.213 1.00 82.19 95 GLY A O 1
ATOM 755 N N . ASP A 1 96 ? -8.388 -2.224 -10.779 1.00 86.38 96 ASP A N 1
ATOM 756 C CA . ASP A 1 96 ? -8.671 -2.446 -9.347 1.00 8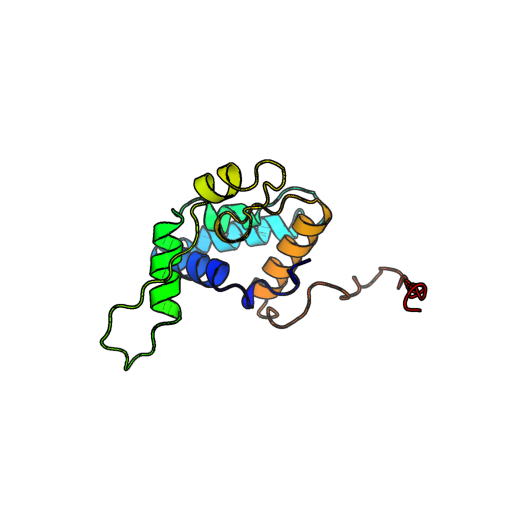6.38 96 ASP A CA 1
ATOM 757 C C . ASP A 1 96 ? -7.509 -2.054 -8.405 1.00 86.38 96 ASP A C 1
ATOM 759 O O . ASP A 1 96 ? -7.551 -2.287 -7.194 1.00 86.38 96 ASP A O 1
ATOM 763 N N . TRP A 1 97 ? -6.502 -1.376 -8.961 1.00 85.56 97 TRP A N 1
ATOM 764 C CA . TRP A 1 97 ? -5.213 -1.032 -8.349 1.00 85.56 97 TRP A CA 1
ATOM 765 C C . TRP A 1 97 ? -5.270 -0.363 -6.965 1.00 85.56 97 TRP A C 1
ATOM 767 O O . TRP A 1 97 ? -4.276 -0.393 -6.245 1.00 85.56 97 TRP A O 1
ATOM 777 N N . TYR A 1 98 ? -6.391 0.246 -6.565 1.00 85.62 98 TYR A N 1
ATOM 778 C CA . TYR A 1 98 ? -6.483 1.000 -5.309 1.00 85.62 98 TYR A CA 1
ATOM 779 C C . TYR A 1 98 ? -6.334 0.119 -4.058 1.00 85.62 98 TYR A C 1
ATOM 781 O O . TYR A 1 98 ? -5.698 0.537 -3.093 1.00 85.62 98 TYR A O 1
ATOM 789 N N . PHE A 1 99 ? -6.890 -1.098 -4.078 1.00 87.19 99 PHE A N 1
ATOM 790 C CA . PHE A 1 99 ? -6.772 -2.067 -2.976 1.00 87.19 99 PHE A CA 1
ATOM 791 C C . PHE A 1 99 ? -5.905 -3.276 -3.323 1.00 87.19 99 PHE A C 1
ATOM 793 O O . PHE A 1 99 ? -5.459 -3.973 -2.416 1.00 87.19 99 PHE A O 1
ATOM 800 N N . THR A 1 100 ? -5.652 -3.520 -4.611 1.00 86.50 100 THR A N 1
ATOM 801 C CA . THR A 1 100 ? -4.830 -4.643 -5.084 1.00 86.50 100 THR A CA 1
ATOM 802 C C . THR A 1 100 ? -3.382 -4.243 -5.343 1.00 86.50 100 THR A C 1
ATOM 804 O O . THR A 1 100 ? -2.515 -5.108 -5.416 1.00 86.50 100 THR A O 1
ATOM 807 N N . GLY A 1 101 ? -3.108 -2.948 -5.528 1.00 85.00 101 GLY A N 1
ATOM 808 C CA . GLY A 1 101 ? -1.827 -2.468 -6.037 1.00 85.00 101 GLY A CA 1
ATOM 809 C C . GLY A 1 101 ? -1.546 -2.893 -7.481 1.00 85.00 101 GLY A C 1
ATOM 810 O O . GLY A 1 101 ? -0.408 -2.765 -7.921 1.00 85.00 101 GLY A O 1
ATOM 811 N N . ASP A 1 102 ? -2.531 -3.418 -8.218 1.00 86.38 102 ASP A N 1
ATOM 812 C CA . ASP A 1 102 ? -2.361 -3.964 -9.566 1.00 86.38 102 ASP A CA 1
ATOM 813 C C . ASP A 1 102 ? -2.410 -2.883 -10.653 1.00 86.38 102 ASP A C 1
ATOM 815 O O . ASP A 1 102 ? -3.410 -2.698 -11.343 1.00 86.38 102 ASP A O 1
ATOM 819 N N . TYR A 1 103 ? -1.334 -2.107 -10.783 1.00 81.06 103 TYR A N 1
ATOM 820 C CA . TYR A 1 103 ? -1.219 -1.062 -11.800 1.00 81.06 103 TYR A CA 1
ATOM 821 C C . TYR A 1 103 ? -1.052 -1.693 -13.198 1.00 81.06 103 TYR A C 1
ATOM 823 O O . TYR A 1 103 ? 0.012 -2.231 -13.493 1.00 81.06 103 TYR A O 1
ATOM 831 N N . PRO A 1 104 ? -2.056 -1.618 -14.095 1.00 68.44 104 PRO A N 1
ATOM 832 C CA . PRO A 1 104 ? -2.139 -2.516 -15.253 1.00 68.44 104 PRO A CA 1
ATOM 833 C C . PRO A 1 104 ? -1.340 -2.051 -16.481 1.00 68.44 104 PRO A C 1
ATOM 835 O O . PRO A 1 104 ? -1.362 -2.700 -17.522 1.00 68.44 104 PRO A O 1
ATOM 838 N N . THR A 1 105 ? -0.668 -0.899 -16.409 1.00 79.06 105 THR A N 1
ATOM 839 C CA . THR A 1 105 ? 0.030 -0.298 -17.558 1.00 79.06 105 THR A CA 1
ATOM 840 C C . THR A 1 105 ? 1.528 -0.223 -17.300 1.00 79.06 105 THR A C 1
ATOM 842 O O . THR A 1 105 ? 1.907 0.238 -16.226 1.00 79.06 105 THR A O 1
ATOM 845 N N . LEU A 1 106 ? 2.358 -0.538 -18.306 1.00 78.12 106 LEU A N 1
ATOM 846 C CA . LEU A 1 106 ? 3.829 -0.421 -18.254 1.00 78.12 106 LEU A CA 1
ATOM 847 C C . LEU A 1 106 ? 4.284 0.917 -17.640 1.00 78.12 106 LEU A C 1
ATOM 849 O O . LEU A 1 106 ? 5.029 0.937 -16.664 1.00 78.12 106 LEU A O 1
ATOM 853 N N . GLY A 1 107 ? 3.770 2.041 -18.154 1.00 80.88 107 GLY A N 1
ATOM 854 C CA . GLY A 1 107 ? 4.104 3.366 -17.620 1.00 80.88 107 GLY A CA 1
ATOM 855 C C . GLY A 1 107 ? 3.642 3.565 -16.173 1.00 80.88 107 GLY A C 1
ATOM 856 O O . GLY A 1 107 ? 4.366 4.140 -15.368 1.00 80.88 107 GLY A O 1
ATOM 857 N N . GLY A 1 108 ? 2.466 3.044 -15.816 1.00 82.44 108 GLY A N 1
ATOM 858 C CA . GLY A 1 108 ? 1.954 3.064 -14.444 1.00 82.44 108 GLY A CA 1
ATOM 859 C C . GLY A 1 108 ? 2.832 2.280 -13.466 1.00 82.44 108 GLY A C 1
ATOM 860 O O . GLY A 1 108 ? 3.059 2.760 -12.358 1.00 82.44 108 GLY A O 1
ATOM 861 N N . THR A 1 109 ? 3.379 1.135 -13.881 1.00 86.75 109 THR A N 1
ATOM 862 C CA . THR A 1 109 ? 4.289 0.331 -13.055 1.00 86.75 109 THR A CA 1
ATOM 863 C C . THR A 1 109 ? 5.602 1.058 -12.782 1.00 86.75 109 THR A C 1
ATOM 865 O O . THR A 1 109 ? 6.012 1.155 -11.627 1.00 86.75 109 THR A O 1
ATOM 868 N N . VAL A 1 110 ? 6.236 1.631 -13.810 1.00 87.62 110 VAL A N 1
ATOM 869 C CA . VAL A 1 110 ? 7.490 2.397 -13.657 1.00 87.62 110 VAL A CA 1
ATOM 870 C C . VAL A 1 110 ? 7.287 3.597 -12.725 1.00 87.62 110 VAL A C 1
ATOM 872 O O . VAL A 1 110 ? 8.056 3.821 -11.790 1.00 87.62 110 VAL A O 1
ATOM 875 N N . VAL A 1 111 ? 6.196 4.339 -12.926 1.00 88.06 111 VAL A N 1
ATOM 876 C CA . VAL A 1 111 ? 5.793 5.462 -12.067 1.00 88.06 111 VAL A CA 1
ATOM 877 C C . VAL A 1 111 ? 5.566 5.007 -10.627 1.00 88.06 111 VAL A C 1
ATOM 879 O O . VAL A 1 111 ? 6.045 5.658 -9.701 1.00 88.06 111 VAL A O 1
ATOM 882 N N . CYS A 1 112 ? 4.869 3.886 -10.428 1.00 89.19 112 CYS A N 1
ATOM 883 C CA . CYS A 1 112 ? 4.584 3.343 -9.106 1.00 89.19 112 CYS A CA 1
ATOM 884 C C . CYS A 1 112 ? 5.863 2.934 -8.366 1.00 89.19 112 CYS A C 1
ATOM 886 O O . CYS A 1 112 ? 6.060 3.362 -7.227 1.00 89.19 112 CYS A O 1
ATOM 888 N N . LYS A 1 113 ? 6.761 2.181 -9.020 1.00 91.00 113 LYS A N 1
ATOM 889 C CA . LYS A 1 113 ? 8.066 1.796 -8.454 1.00 91.00 113 LYS A CA 1
ATOM 890 C C . LYS A 1 113 ? 8.856 3.025 -8.027 1.00 91.00 113 LYS A C 1
ATOM 892 O O . LYS A 1 113 ? 9.306 3.112 -6.890 1.00 91.00 113 LYS A O 1
ATOM 897 N N . ARG A 1 114 ? 8.929 4.035 -8.894 1.00 90.06 114 ARG A N 1
ATOM 898 C CA . ARG A 1 114 ? 9.621 5.290 -8.596 1.00 90.06 114 ARG A CA 1
ATOM 899 C C . ARG A 1 114 ? 8.995 6.055 -7.430 1.00 90.06 114 ARG A C 1
ATOM 901 O O . ARG A 1 114 ? 9.716 6.563 -6.576 1.00 90.06 114 ARG A O 1
ATOM 908 N N . ALA A 1 115 ? 7.669 6.145 -7.377 1.00 90.56 115 ALA A N 1
ATOM 909 C CA . ALA A 1 115 ? 6.965 6.781 -6.267 1.00 90.56 115 ALA A CA 1
ATOM 910 C C . ALA A 1 115 ? 7.186 6.026 -4.942 1.00 90.56 115 ALA A C 1
ATOM 912 O O . ALA A 1 115 ? 7.302 6.657 -3.891 1.00 90.56 115 ALA A O 1
ATOM 913 N N . PHE A 1 116 ? 7.292 4.695 -4.989 1.00 92.62 116 PHE A N 1
ATOM 914 C CA . PHE A 1 116 ? 7.627 3.865 -3.833 1.00 92.62 116 PHE A CA 1
ATOM 915 C C . PHE A 1 116 ? 9.065 4.093 -3.356 1.00 92.62 116 PHE A C 1
ATOM 917 O O . PHE A 1 116 ? 9.276 4.327 -2.167 1.00 92.62 116 PHE A O 1
ATOM 924 N N . THR A 1 117 ? 10.034 4.124 -4.273 1.00 92.62 117 THR A N 1
ATOM 925 C CA . THR A 1 117 ? 11.432 4.466 -3.977 1.00 92.62 117 THR A CA 1
ATOM 926 C C . THR A 1 117 ? 11.541 5.837 -3.307 1.00 92.62 117 THR A C 1
ATOM 928 O O . THR A 1 117 ? 12.117 5.944 -2.229 1.00 92.62 117 THR A O 1
ATOM 931 N N . LEU A 1 118 ? 10.902 6.871 -3.868 1.00 90.62 118 LEU A N 1
ATOM 932 C CA . LEU A 1 118 ? 10.895 8.214 -3.270 1.00 90.62 118 LEU A CA 1
ATOM 933 C C . LEU A 1 118 ? 10.276 8.223 -1.871 1.00 90.62 118 LEU A C 1
ATOM 935 O O . LEU A 1 118 ? 10.755 8.925 -0.984 1.00 90.62 118 LEU A O 1
ATOM 939 N N . TRP A 1 119 ? 9.206 7.457 -1.656 1.00 93.38 119 TRP A N 1
ATOM 940 C CA . TRP A 1 119 ? 8.595 7.340 -0.337 1.00 93.38 119 TRP A CA 1
ATOM 941 C C . TRP A 1 119 ? 9.548 6.695 0.682 1.00 93.38 119 TRP A C 1
ATOM 943 O O . TRP A 1 119 ? 9.687 7.230 1.783 1.00 93.38 119 TRP A O 1
ATOM 953 N N . MET A 1 120 ? 10.242 5.615 0.303 1.00 93.50 120 MET A N 1
ATOM 954 C CA . MET A 1 120 ? 11.249 4.948 1.143 1.00 93.50 120 MET A CA 1
ATOM 955 C C . MET A 1 120 ? 12.432 5.863 1.488 1.00 93.50 120 MET A C 1
ATOM 957 O O . MET A 1 120 ? 12.916 5.844 2.616 1.00 93.50 120 MET A O 1
ATOM 961 N N . GLU A 1 121 ? 12.847 6.726 0.559 1.00 91.69 121 GLU A N 1
ATOM 962 C CA . GLU A 1 121 ? 13.909 7.725 0.759 1.00 91.69 121 GLU A CA 1
ATOM 963 C C . GLU A 1 121 ? 13.475 8.934 1.617 1.00 91.69 121 GLU A C 1
ATOM 965 O O . GLU A 1 121 ? 14.245 9.874 1.810 1.00 91.69 121 GLU A O 1
ATOM 970 N N . GLY A 1 122 ? 12.232 8.964 2.115 1.00 88.06 122 GLY A N 1
ATOM 971 C CA . GLY A 1 122 ? 11.691 10.102 2.869 1.00 88.06 122 GLY A CA 1
ATOM 972 C C . GLY A 1 122 ? 11.288 11.297 1.995 1.00 88.06 122 GLY A C 1
ATOM 973 O O . GLY A 1 122 ? 10.937 12.358 2.510 1.00 88.06 122 GLY A O 1
ATOM 974 N N . ARG A 1 123 ? 11.275 11.122 0.671 1.00 85.81 123 ARG A N 1
ATOM 975 C CA . ARG A 1 123 ? 10.944 12.126 -0.352 1.00 85.81 123 ARG A CA 1
ATOM 976 C C . ARG A 1 123 ? 9.532 11.948 -0.916 1.00 85.81 123 ARG A C 1
ATOM 978 O O . ARG A 1 123 ? 9.223 12.414 -2.007 1.00 85.81 123 ARG A O 1
ATOM 985 N N . GLY A 1 124 ? 8.631 11.320 -0.159 1.00 75.88 124 GLY A N 1
ATOM 986 C CA . GLY A 1 124 ? 7.267 10.988 -0.603 1.00 75.88 124 GLY A CA 1
ATOM 987 C C . GLY A 1 124 ? 6.368 12.179 -0.976 1.00 75.88 124 GLY A C 1
ATOM 988 O O . GLY A 1 124 ? 5.308 11.979 -1.564 1.00 75.88 124 GLY A O 1
ATOM 989 N N . ASN A 1 125 ? 6.780 13.412 -0.659 1.00 73.88 125 ASN A N 1
ATOM 990 C CA . ASN A 1 125 ? 6.094 14.640 -1.073 1.00 73.88 125 ASN A CA 1
ATOM 991 C C . ASN A 1 125 ? 6.520 15.132 -2.466 1.00 73.88 125 ASN A C 1
ATOM 993 O O . ASN A 1 125 ? 5.865 16.026 -3.015 1.00 73.88 125 ASN A O 1
ATOM 997 N N . GLU A 1 126 ? 7.590 14.584 -3.040 1.00 78.75 126 GLU A N 1
ATOM 998 C CA . GLU A 1 126 ? 8.049 14.899 -4.389 1.00 78.75 126 GLU A CA 1
ATOM 999 C C . GLU A 1 126 ? 7.237 14.124 -5.427 1.00 78.75 126 GLU A C 1
ATOM 1001 O O . GLU A 1 126 ? 6.827 12.987 -5.210 1.00 78.75 126 GLU A O 1
ATOM 1006 N N . ARG A 1 127 ? 6.970 14.758 -6.571 1.00 69.62 127 ARG A N 1
ATOM 1007 C CA . ARG A 1 127 ? 6.304 14.083 -7.688 1.00 69.62 127 ARG A CA 1
ATOM 1008 C C . ARG A 1 127 ? 7.331 13.204 -8.396 1.00 69.62 127 ARG A C 1
ATOM 1010 O O . ARG A 1 127 ? 8.403 13.684 -8.749 1.00 69.62 127 ARG A O 1
ATOM 1017 N N . CYS A 1 128 ? 6.987 11.950 -8.674 1.00 69.69 128 CYS A N 1
ATOM 1018 C CA . CYS A 1 128 ? 7.888 11.056 -9.407 1.00 69.69 128 CYS A CA 1
ATOM 1019 C C . CYS A 1 128 ? 8.058 11.430 -10.895 1.00 69.69 128 CYS A C 1
ATOM 1021 O O . CYS A 1 128 ? 8.966 10.933 -11.556 1.00 69.69 128 CYS A O 1
ATOM 1023 N N . TYR A 1 129 ? 7.201 12.301 -11.438 1.00 65.19 129 TYR A N 1
ATOM 1024 C CA . TYR A 1 129 ? 7.351 12.855 -12.783 1.00 65.19 129 TYR A CA 1
ATOM 1025 C C . TYR A 1 129 ? 8.302 14.053 -12.770 1.00 65.19 129 TYR A C 1
ATOM 1027 O O . TYR A 1 129 ? 8.181 14.933 -11.921 1.00 65.19 129 TYR A O 1
ATOM 1035 N N . GLY A 1 130 ? 9.206 14.122 -13.747 1.00 55.47 130 GLY A N 1
ATOM 1036 C CA . GLY A 1 130 ? 10.042 15.304 -13.964 1.00 55.47 130 GLY A CA 1
ATOM 1037 C C . GLY A 1 130 ? 11.312 15.396 -13.117 1.00 55.47 130 GLY A C 1
ATOM 1038 O O . GLY A 1 130 ? 12.005 16.401 -13.244 1.00 55.47 130 GLY A O 1
ATOM 1039 N N . LEU A 1 131 ? 11.680 14.380 -12.317 1.00 51.50 131 LEU A N 1
ATOM 1040 C CA . LEU A 1 131 ? 13.074 14.318 -11.866 1.00 51.50 131 LEU A CA 1
ATOM 1041 C C . LEU A 1 131 ? 13.900 13.844 -13.059 1.00 51.50 131 LEU A C 1
ATOM 1043 O O . LEU A 1 131 ? 13.763 12.705 -13.520 1.00 51.50 131 LEU A O 1
ATOM 1047 N N . SER A 1 132 ? 14.704 14.745 -13.599 1.00 39.84 132 SER A N 1
ATOM 1048 C CA . SER A 1 132 ? 15.747 14.401 -14.547 1.00 39.84 132 SER A CA 1
ATOM 1049 C C . SER A 1 132 ? 16.635 13.361 -13.869 1.00 39.84 132 SER A C 1
ATOM 1051 O O . SER A 1 132 ? 17.257 13.644 -12.847 1.00 39.84 132 SER A O 1
ATOM 1053 N N . SER A 1 133 ? 16.691 12.145 -14.412 1.00 40.88 133 SER A N 1
ATOM 1054 C CA . SER A 1 133 ? 17.915 11.358 -14.285 1.00 40.88 133 SER A CA 1
ATOM 1055 C C . SER A 1 133 ? 19.060 12.284 -14.707 1.00 40.88 133 SER A C 1
ATOM 1057 O O . SER A 1 133 ? 18.888 13.009 -15.692 1.00 40.88 133 SER A O 1
ATOM 1059 N N . GLU A 1 134 ? 20.173 12.326 -13.973 1.00 44.41 134 GLU A N 1
ATOM 1060 C CA . GLU A 1 134 ? 21.358 13.155 -14.274 1.00 44.41 134 GLU A CA 1
ATOM 1061 C C . GLU A 1 134 ? 22.028 12.766 -15.617 1.00 44.41 134 GLU A C 1
ATOM 1063 O O . GL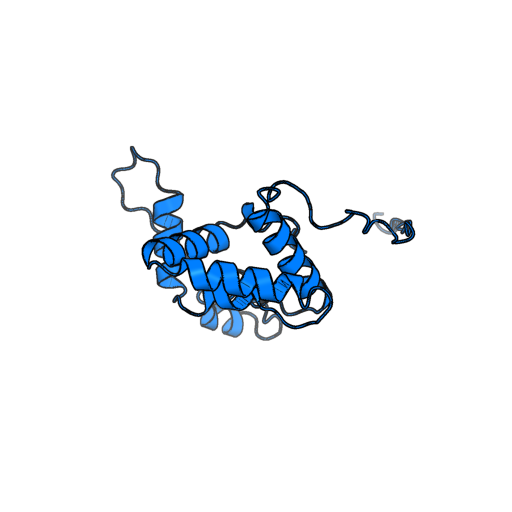U A 1 134 ? 23.184 12.371 -15.688 1.00 44.41 134 GLU A O 1
ATOM 1068 N N . GLY A 1 135 ? 21.288 12.854 -16.721 1.00 45.78 135 GLY A N 1
ATOM 1069 C CA . GLY A 1 135 ? 21.663 12.368 -18.046 1.00 45.78 135 GLY A CA 1
ATOM 1070 C C . GLY A 1 135 ? 20.503 12.210 -19.040 1.00 45.78 135 GLY A C 1
ATOM 1071 O O . GLY A 1 135 ? 20.749 11.861 -20.190 1.00 45.78 135 GLY A O 1
ATOM 1072 N N . GLY A 1 136 ? 19.246 12.462 -18.653 1.00 38.62 136 GLY A N 1
ATOM 1073 C CA . GLY A 1 136 ? 18.101 12.393 -19.570 1.00 38.62 136 GLY A CA 1
ATOM 1074 C C . GLY A 1 136 ? 17.819 13.739 -20.236 1.00 38.62 136 GLY A C 1
ATOM 1075 O O . GLY A 1 136 ? 17.555 14.723 -19.552 1.00 38.62 136 GLY A O 1
ATOM 1076 N N . SER A 1 137 ? 17.870 13.795 -21.568 1.00 37.91 137 SER A N 1
ATOM 1077 C CA . SER A 1 137 ? 17.542 14.985 -22.361 1.00 37.91 137 SER A CA 1
ATOM 1078 C C . SER A 1 137 ? 16.138 15.493 -22.016 1.00 37.91 137 SER A C 1
ATOM 1080 O O . SER A 1 137 ? 15.169 14.740 -22.104 1.00 37.91 137 SER A O 1
ATOM 1082 N N . ASN A 1 138 ? 16.008 16.770 -21.650 1.00 38.69 138 ASN A N 1
ATOM 1083 C CA . ASN A 1 138 ? 14.704 17.391 -21.421 1.00 38.69 138 ASN A CA 1
ATOM 1084 C C . ASN A 1 138 ? 13.883 17.354 -22.721 1.00 38.69 138 ASN A C 1
ATOM 1086 O O . ASN A 1 138 ? 14.166 18.101 -23.657 1.00 38.69 138 ASN A O 1
ATOM 1090 N N . VAL A 1 139 ? 12.861 16.500 -22.782 1.00 51.91 139 VAL A N 1
ATOM 1091 C CA . VAL A 1 139 ? 11.884 16.504 -23.876 1.00 51.91 139 VAL A CA 1
ATOM 1092 C C . VAL A 1 139 ? 10.734 17.425 -23.489 1.00 51.91 139 VAL A C 1
ATOM 1094 O O . VAL A 1 139 ? 9.932 17.126 -22.605 1.00 51.91 139 VAL A O 1
ATOM 1097 N N . LEU A 1 140 ? 10.666 18.569 -24.164 1.00 47.16 140 LEU A N 1
ATOM 1098 C CA . LEU A 1 140 ? 9.540 19.490 -24.107 1.00 47.16 140 LEU A CA 1
ATOM 1099 C C . LEU A 1 140 ? 8.402 18.932 -24.969 1.00 47.16 140 LEU A C 1
ATOM 1101 O O . LEU A 1 140 ? 8.491 18.937 -26.195 1.00 47.16 140 LEU A O 1
ATOM 1105 N N . VAL A 1 141 ? 7.317 18.483 -24.340 1.00 50.34 141 VAL A N 1
ATOM 1106 C CA . VAL A 1 141 ? 6.076 18.150 -25.050 1.00 50.34 141 VAL A CA 1
ATOM 1107 C C . VAL A 1 141 ? 5.153 19.362 -24.996 1.00 50.34 141 VAL A C 1
ATOM 1109 O O . VAL A 1 141 ? 4.562 19.667 -23.962 1.00 50.34 141 VAL A O 1
ATOM 1112 N N . VAL A 1 142 ? 5.040 20.073 -26.117 1.00 52.72 142 VAL A N 1
ATOM 1113 C CA . VAL A 1 142 ? 4.066 21.156 -26.287 1.00 52.72 142 VAL A CA 1
ATOM 1114 C C . VAL A 1 142 ? 2.731 20.530 -26.681 1.00 52.72 142 VAL A C 1
ATOM 1116 O O . VAL A 1 142 ? 2.558 20.083 -27.812 1.00 52.72 142 VAL A O 1
ATOM 1119 N N . GLY A 1 143 ? 1.781 20.479 -25.748 1.00 41.50 143 GLY A N 1
ATOM 1120 C CA . GLY A 1 143 ? 0.406 20.106 -26.066 1.00 41.50 143 GLY A CA 1
ATOM 1121 C C . GLY A 1 143 ? -0.257 21.211 -26.887 1.00 41.50 143 GLY A C 1
ATOM 1122 O O . GLY A 1 143 ? -0.475 22.311 -26.379 1.00 41.50 143 GLY A O 1
ATOM 1123 N N . SER A 1 144 ? -0.594 20.938 -28.148 1.00 49.03 144 SER A N 1
ATOM 1124 C CA . SER A 1 144 ? -1.469 21.802 -28.942 1.00 49.03 144 SER A CA 1
ATOM 1125 C C . SER A 1 144 ? -2.879 21.708 -28.360 1.00 49.03 144 SER A C 1
ATOM 1127 O O . SER A 1 144 ? -3.628 20.787 -28.684 1.00 49.03 144 SER A O 1
ATOM 1129 N N . GLY A 1 145 ? -3.212 22.608 -27.433 1.00 42.81 145 GLY A N 1
ATOM 1130 C CA . GLY A 1 145 ? -4.535 22.675 -26.821 1.00 42.81 145 GLY A CA 1
ATOM 1131 C C . GLY A 1 145 ? -5.620 22.681 -27.896 1.00 42.81 145 GLY A C 1
ATOM 1132 O O . GLY A 1 145 ? -5.704 23.621 -28.685 1.00 42.81 145 GLY A O 1
ATOM 1133 N N . GLY A 1 146 ? -6.426 21.618 -27.931 1.00 41.78 146 GLY A N 1
ATOM 1134 C CA . GLY A 1 146 ? -7.591 21.511 -28.797 1.00 41.78 146 GLY A CA 1
ATOM 1135 C C . GLY A 1 146 ? -8.612 22.575 -28.417 1.00 41.78 146 GLY A C 1
ATOM 1136 O O . GLY A 1 146 ? -9.392 22.400 -27.487 1.00 41.78 146 GLY A O 1
ATOM 1137 N N . ARG A 1 147 ? -8.591 23.698 -29.129 1.00 51.56 147 ARG A N 1
ATOM 1138 C CA . ARG A 1 147 ? -9.774 24.526 -29.333 1.00 51.56 147 ARG A CA 1
ATOM 1139 C C . ARG A 1 147 ? -10.445 23.979 -30.576 1.00 51.56 147 ARG A C 1
ATOM 1141 O O . ARG A 1 147 ? -9.885 24.221 -31.62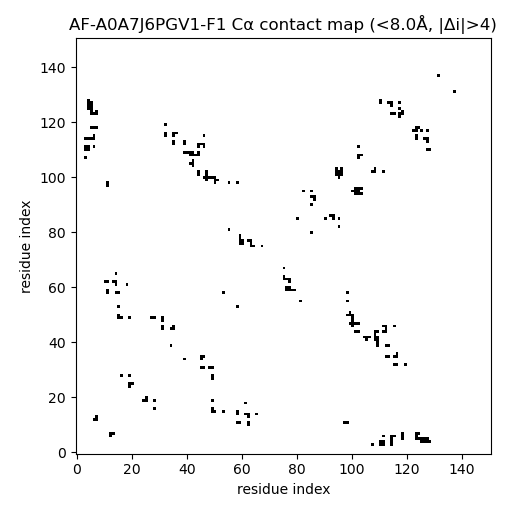8 1.00 51.56 147 ARG A O 1
ATOM 1148 N N . GLU A 1 148 ? -11.581 23.299 -30.441 1.00 48.34 148 GLU A N 1
ATOM 1149 C CA . GLU A 1 148 ? -12.767 23.497 -31.289 1.00 48.34 148 GLU A CA 1
ATOM 1150 C C . GLU A 1 148 ? -14.027 22.971 -30.569 1.00 48.34 148 GLU A C 1
ATOM 1152 O O . GLU A 1 148 ? -13.987 21.954 -29.880 1.00 48.34 148 GLU A O 1
ATOM 1157 N N . HIS A 1 149 ? -15.126 23.704 -30.785 1.00 39.06 149 HIS A N 1
ATOM 1158 C CA . HIS A 1 149 ? -16.537 23.427 -30.473 1.00 39.06 149 HIS A CA 1
ATOM 1159 C C . HIS A 1 149 ? -17.112 23.859 -29.113 1.00 39.06 149 HIS A C 1
ATOM 1161 O O . HIS A 1 149 ? -17.410 23.055 -28.235 1.00 39.06 149 HIS A O 1
ATOM 1167 N N . ALA A 1 150 ? -17.427 25.155 -29.035 1.00 36.59 150 ALA A N 1
ATOM 1168 C CA . ALA A 1 150 ? -18.717 25.616 -28.522 1.00 36.59 150 ALA A CA 1
ATOM 1169 C C . ALA A 1 150 ? -19.099 26.918 -29.245 1.00 36.59 150 ALA A C 1
ATOM 1171 O O . ALA A 1 150 ? -18.635 27.986 -28.853 1.00 36.59 150 ALA A O 1
ATOM 1172 N N . LEU A 1 151 ? -19.853 26.788 -30.340 1.00 36.53 151 LEU A N 1
ATOM 1173 C CA . LEU A 1 151 ? -21.020 27.585 -30.748 1.00 36.53 151 LEU A CA 1
ATOM 1174 C C . LEU A 1 151 ? -21.667 26.897 -31.958 1.00 36.53 151 LEU A C 1
ATOM 1176 O O . LEU A 1 151 ? -20.910 26.503 -32.873 1.00 36.53 151 LEU A O 1
#

pLDDT: mean 81.7, std 17.25, range [36.53, 97.19]